Protein AF-A0AAV6CK92-F1 (afdb_monomer)

Structure (mmCIF, N/CA/C/O backbone):
data_AF-A0AAV6CK92-F1
#
_entry.id   AF-A0AAV6CK92-F1
#
loop_
_atom_site.group_PDB
_atom_site.id
_atom_site.type_symbol
_atom_site.label_atom_id
_atom_site.label_alt_id
_atom_site.label_comp_id
_atom_site.label_asym_id
_atom_site.label_entity_id
_atom_site.label_seq_id
_atom_site.pdbx_PDB_ins_code
_atom_site.Cartn_x
_atom_site.Cartn_y
_atom_site.Cartn_z
_atom_site.occupancy
_atom_site.B_iso_or_equiv
_atom_site.auth_seq_id
_atom_site.auth_comp_id
_atom_site.auth_asym_id
_atom_site.auth_atom_id
_atom_site.pdbx_PDB_model_num
ATOM 1 N N . MET A 1 1 ? -7.404 8.701 19.501 1.00 67.38 1 MET A N 1
ATOM 2 C CA . MET A 1 1 ? -6.394 8.925 18.448 1.00 67.38 1 MET A CA 1
ATOM 3 C C . MET A 1 1 ? -5.220 8.007 18.731 1.00 67.38 1 MET A C 1
ATOM 5 O O . MET A 1 1 ? -4.603 8.153 19.782 1.00 67.38 1 MET A O 1
ATOM 9 N N . GLN A 1 2 ? -4.995 7.008 17.876 1.00 79.00 2 GLN A N 1
ATOM 10 C CA . GLN A 1 2 ? -3.821 6.138 17.978 1.00 79.00 2 GLN A CA 1
ATOM 11 C C . GLN A 1 2 ? -2.574 6.958 17.643 1.00 79.00 2 GLN A C 1
ATOM 13 O O . GLN A 1 2 ? -2.583 7.726 16.688 1.00 79.00 2 GLN A O 1
ATOM 18 N N . LYS A 1 3 ? -1.534 6.856 18.475 1.00 89.44 3 LYS A N 1
ATOM 19 C CA . LYS A 1 3 ? -0.279 7.603 18.274 1.00 89.44 3 LYS A CA 1
ATOM 20 C C . LYS A 1 3 ? 0.714 6.856 17.386 1.00 89.44 3 LYS A C 1
ATOM 22 O O . LYS A 1 3 ? 1.655 7.467 16.896 1.00 89.44 3 LYS A O 1
ATOM 27 N N . ILE A 1 4 ? 0.538 5.544 17.251 1.00 91.88 4 ILE A N 1
ATOM 28 C CA . ILE A 1 4 ? 1.447 4.654 16.537 1.00 91.88 4 ILE A CA 1
ATOM 29 C C . ILE A 1 4 ? 0.633 3.942 15.463 1.00 91.88 4 ILE A C 1
ATOM 31 O O . ILE A 1 4 ? -0.326 3.240 15.787 1.00 91.88 4 ILE A O 1
ATOM 35 N N . THR A 1 5 ? 1.044 4.116 14.211 1.00 93.31 5 THR A N 1
ATOM 36 C CA . THR A 1 5 ? 0.477 3.415 13.057 1.00 93.31 5 THR A CA 1
ATOM 37 C C . THR A 1 5 ? 1.386 2.243 12.693 1.00 93.31 5 THR A C 1
ATOM 39 O O . THR A 1 5 ? 2.592 2.448 12.512 1.00 93.31 5 THR A O 1
ATOM 42 N N . PRO A 1 6 ? 0.860 1.007 12.625 1.00 93.69 6 PRO A N 1
ATOM 43 C CA . PRO A 1 6 ? 1.628 -0.142 12.167 1.00 93.69 6 PRO A CA 1
ATOM 44 C C . PRO A 1 6 ? 2.140 0.070 10.740 1.00 93.69 6 PRO A C 1
ATOM 46 O O . PRO A 1 6 ? 1.391 0.471 9.855 1.00 93.69 6 PRO A O 1
ATOM 49 N N . PHE A 1 7 ? 3.411 -0.250 10.498 1.00 95.19 7 PHE A N 1
ATOM 50 C CA . PHE A 1 7 ? 3.986 -0.233 9.156 1.00 95.19 7 PHE A CA 1
ATOM 51 C C . PHE A 1 7 ? 4.409 -1.644 8.764 1.00 95.19 7 PHE A C 1
ATOM 53 O O . PHE A 1 7 ? 5.260 -2.253 9.413 1.00 95.19 7 PHE A O 1
ATOM 60 N N . LEU A 1 8 ? 3.806 -2.165 7.698 1.00 95.75 8 LEU A N 1
ATOM 61 C CA . LEU A 1 8 ? 4.096 -3.493 7.173 1.00 95.75 8 LEU A CA 1
ATOM 62 C C . LEU A 1 8 ? 5.000 -3.363 5.947 1.00 95.75 8 LEU A C 1
ATOM 64 O O . LEU A 1 8 ? 4.620 -2.750 4.950 1.00 95.75 8 LEU A O 1
ATOM 68 N N . TRP A 1 9 ? 6.198 -3.941 6.026 1.00 95.56 9 TRP A N 1
ATOM 69 C CA . TRP A 1 9 ? 7.134 -3.964 4.907 1.00 95.56 9 TRP A CA 1
ATOM 70 C C . TRP A 1 9 ? 6.888 -5.185 4.023 1.00 95.56 9 TRP A C 1
ATOM 72 O O . TRP A 1 9 ? 6.765 -6.306 4.515 1.00 95.56 9 TRP A O 1
ATOM 82 N N . PHE A 1 10 ? 6.884 -4.972 2.711 1.00 94.69 10 PHE A N 1
ATOM 83 C CA . PHE A 1 10 ? 6.754 -6.026 1.714 1.00 94.69 10 PHE A CA 1
ATOM 84 C C . PHE A 1 10 ? 7.875 -5.891 0.687 1.00 94.69 10 PHE A C 1
ATOM 86 O O . PHE A 1 10 ? 8.204 -4.784 0.272 1.00 94.69 10 PHE A O 1
ATOM 93 N N . GLU A 1 11 ? 8.427 -7.018 0.239 1.00 91.81 11 GLU A N 1
ATOM 94 C CA . GLU A 1 11 ? 9.325 -7.036 -0.922 1.00 91.81 11 GLU A CA 1
ATOM 95 C C . GLU A 1 11 ? 8.562 -6.677 -2.209 1.00 91.81 11 GLU A C 1
ATOM 97 O O . GLU A 1 11 ? 9.039 -5.920 -3.047 1.00 91.81 11 GLU A O 1
ATOM 102 N N . SER A 1 12 ? 7.346 -7.210 -2.354 1.00 88.88 12 SER A N 1
ATOM 103 C CA . SER A 1 12 ? 6.441 -6.960 -3.477 1.00 88.88 12 SER A CA 1
ATOM 104 C C . SER A 1 12 ? 4.983 -7.151 -3.039 1.00 88.88 12 SER A C 1
ATOM 106 O O . SER A 1 12 ? 4.717 -7.663 -1.954 1.00 88.88 12 SER A O 1
ATOM 108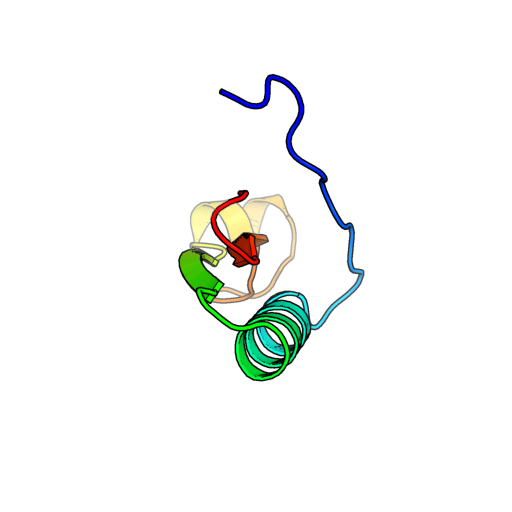 N N . ARG A 1 13 ? 4.022 -6.762 -3.891 1.00 94.50 13 ARG A N 1
ATOM 109 C CA . ARG A 1 13 ? 2.575 -7.016 -3.699 1.00 94.50 13 ARG A CA 1
ATOM 110 C C . ARG A 1 13 ? 1.900 -6.284 -2.527 1.00 94.50 13 ARG A C 1
ATOM 112 O O . ARG A 1 13 ? 0.815 -6.678 -2.110 1.00 94.50 13 ARG A O 1
ATOM 119 N N . ALA A 1 14 ? 2.461 -5.169 -2.056 1.00 96.56 14 ALA A N 1
ATOM 120 C CA . ALA A 1 14 ? 1.850 -4.359 -0.991 1.00 96.56 14 ALA A CA 1
ATOM 121 C C . ALA A 1 14 ? 0.391 -3.941 -1.294 1.00 96.56 14 ALA A C 1
ATOM 123 O O . ALA A 1 14 ? -0.464 -3.986 -0.415 1.00 96.56 14 ALA A O 1
ATOM 124 N N . GLU A 1 15 ? 0.076 -3.583 -2.545 1.00 97.38 15 GLU A N 1
ATOM 125 C CA . GLU A 1 15 ? -1.297 -3.238 -2.946 1.00 97.38 15 GLU A CA 1
ATOM 126 C C . GLU A 1 15 ? -2.247 -4.437 -2.938 1.00 97.38 15 GLU A C 1
ATOM 128 O O . GLU A 1 15 ? -3.388 -4.299 -2.505 1.00 97.38 15 GLU A O 1
ATOM 133 N N . GLU A 1 16 ? -1.796 -5.610 -3.380 1.00 98.06 16 GLU A N 1
ATOM 134 C CA . GLU A 1 16 ? -2.600 -6.835 -3.329 1.00 98.06 16 GLU A CA 1
ATOM 135 C C . GLU A 1 16 ? -2.893 -7.224 -1.875 1.00 98.06 16 GLU A C 1
ATOM 137 O O . GLU A 1 16 ? -4.044 -7.486 -1.530 1.00 98.06 16 GLU A O 1
ATOM 142 N N . ALA A 1 17 ? -1.878 -7.163 -1.006 1.00 97.94 17 ALA A N 1
ATOM 143 C CA . ALA A 1 17 ? -2.024 -7.421 0.421 1.00 97.94 17 ALA A CA 1
ATOM 144 C C . ALA A 1 17 ? -3.022 -6.451 1.071 1.00 97.94 17 ALA A C 1
ATOM 146 O O . ALA A 1 17 ? -3.959 -6.889 1.736 1.00 97.94 17 ALA A O 1
ATOM 147 N N . ALA A 1 18 ? -2.891 -5.145 0.814 1.00 97.94 18 ALA A N 1
ATOM 148 C CA . ALA A 1 18 ? -3.829 -4.149 1.324 1.00 97.94 18 ALA A CA 1
ATOM 149 C C . ALA A 1 18 ? -5.264 -4.413 0.836 1.00 97.94 18 ALA A C 1
ATOM 151 O O . ALA A 1 18 ? -6.190 -4.413 1.646 1.00 97.94 18 ALA A O 1
ATOM 152 N N . ARG A 1 19 ? -5.456 -4.704 -0.463 1.00 98.31 19 ARG A N 1
ATOM 153 C CA . ARG A 1 19 ? -6.766 -5.071 -1.041 1.00 98.31 19 ARG A CA 1
ATOM 154 C C . ARG A 1 19 ? -7.357 -6.317 -0.383 1.00 98.31 19 ARG A C 1
ATOM 156 O O . ARG A 1 19 ? -8.557 -6.356 -0.121 1.00 98.31 19 ARG A O 1
ATOM 163 N N . TYR A 1 20 ? -6.525 -7.310 -0.091 1.00 98.38 20 TYR A N 1
ATOM 164 C CA . TYR A 1 20 ? -6.951 -8.516 0.603 1.00 98.38 20 TYR A CA 1
ATOM 165 C C . TYR A 1 20 ? -7.386 -8.213 2.041 1.00 98.38 20 TYR A C 1
ATOM 167 O O . TYR A 1 20 ? -8.490 -8.586 2.434 1.00 98.38 20 TYR A O 1
ATOM 175 N N . TYR A 1 21 ? -6.593 -7.466 2.812 1.00 97.75 21 TYR A N 1
ATOM 176 C CA . TYR A 1 21 ? -6.938 -7.132 4.197 1.00 97.75 21 TYR A CA 1
ATOM 177 C C . TYR A 1 21 ? -8.242 -6.339 4.296 1.00 97.75 21 TYR A C 1
ATOM 179 O O . TYR A 1 21 ? -9.121 -6.704 5.078 1.00 97.75 21 TYR A O 1
ATOM 187 N N . VAL A 1 22 ? -8.425 -5.317 3.456 1.00 98.00 22 VAL A N 1
ATOM 188 C CA . VAL A 1 22 ? -9.668 -4.527 3.470 1.00 98.00 22 VAL A CA 1
ATOM 189 C C . VAL A 1 22 ? -10.890 -5.337 3.029 1.00 98.00 22 VAL A C 1
ATOM 191 O O . VAL A 1 22 ? -12.006 -4.971 3.379 1.00 98.00 22 VAL A O 1
ATOM 194 N N . SER A 1 23 ? -10.703 -6.440 2.293 1.00 98.12 23 SER A N 1
ATOM 195 C CA . SER A 1 23 ? -11.795 -7.356 1.933 1.00 98.12 23 SER A CA 1
ATOM 196 C C . SER A 1 23 ? -12.237 -8.264 3.088 1.00 98.12 23 SER A C 1
ATOM 198 O O . SER A 1 23 ? -13.379 -8.717 3.105 1.00 98.12 23 SER A O 1
ATOM 200 N N . ILE A 1 24 ? -11.354 -8.516 4.061 1.00 98.19 24 ILE A N 1
ATOM 201 C CA . ILE A 1 24 ? -11.619 -9.404 5.202 1.00 98.19 24 ILE A CA 1
ATOM 202 C C . ILE A 1 24 ? -12.273 -8.639 6.353 1.00 98.19 24 ILE A C 1
ATOM 204 O O . ILE A 1 24 ? -13.253 -9.097 6.945 1.00 98.19 24 ILE A O 1
ATOM 208 N N . PHE A 1 25 ? -11.716 -7.481 6.706 1.00 97.19 25 PHE A N 1
ATOM 209 C CA . PHE A 1 25 ? -12.140 -6.735 7.885 1.00 97.19 25 PHE A CA 1
ATOM 210 C C . PHE A 1 25 ? -13.261 -5.750 7.540 1.00 97.19 25 PHE A C 1
ATOM 212 O O . PHE A 1 25 ? -13.148 -4.956 6.609 1.00 97.19 25 PHE A O 1
ATOM 219 N N . LYS A 1 26 ? -14.336 -5.738 8.335 1.00 95.75 26 LYS A N 1
ATOM 220 C CA . LYS A 1 26 ? -15.406 -4.730 8.213 1.00 95.75 26 LYS A CA 1
ATOM 221 C C . LYS A 1 26 ? -14.885 -3.329 8.550 1.00 95.75 26 LYS A C 1
ATOM 223 O O . LYS A 1 26 ? -13.965 -3.204 9.352 1.00 95.75 26 LYS A O 1
ATOM 228 N N . ASN A 1 27 ? -15.538 -2.294 8.014 1.00 96.12 27 ASN A N 1
ATOM 229 C CA . ASN A 1 27 ? -15.158 -0.887 8.213 1.00 96.12 27 ASN A CA 1
ATOM 230 C C . ASN A 1 27 ? -13.685 -0.641 7.851 1.00 96.12 27 ASN A C 1
ATOM 232 O O . ASN A 1 27 ? -12.927 -0.079 8.635 1.00 96.12 27 ASN A O 1
ATOM 236 N N . SER A 1 28 ? -13.294 -1.134 6.678 1.00 98.00 28 SER A N 1
ATOM 237 C CA . SER A 1 28 ? -11.928 -1.052 6.172 1.00 98.00 28 SER A CA 1
ATOM 238 C C . SER A 1 28 ? -11.924 -0.489 4.764 1.00 98.00 28 SER A C 1
ATOM 240 O O . SER A 1 28 ? -12.877 -0.683 4.004 1.00 98.00 28 SER A O 1
ATOM 242 N N . ARG A 1 29 ? -10.849 0.208 4.404 1.00 98.06 29 ARG A N 1
ATOM 243 C CA . ARG A 1 29 ? -10.698 0.813 3.078 1.00 98.06 29 ARG A CA 1
ATOM 244 C C . ARG A 1 29 ? -9.248 1.143 2.780 1.00 98.06 29 ARG A C 1
ATOM 246 O O . ARG A 1 29 ? -8.463 1.413 3.680 1.00 98.06 29 ARG A O 1
ATOM 253 N N . ILE A 1 30 ? -8.911 1.192 1.498 1.00 98.25 30 ILE A N 1
ATOM 254 C CA . ILE A 1 30 ? -7.663 1.816 1.058 1.00 98.25 30 ILE A CA 1
ATOM 255 C C . ILE A 1 30 ? -7.862 3.332 1.096 1.00 98.25 30 ILE A C 1
ATOM 257 O O . ILE A 1 30 ? -8.853 3.840 0.572 1.00 98.25 30 ILE A O 1
ATOM 261 N N . ILE A 1 31 ? -6.922 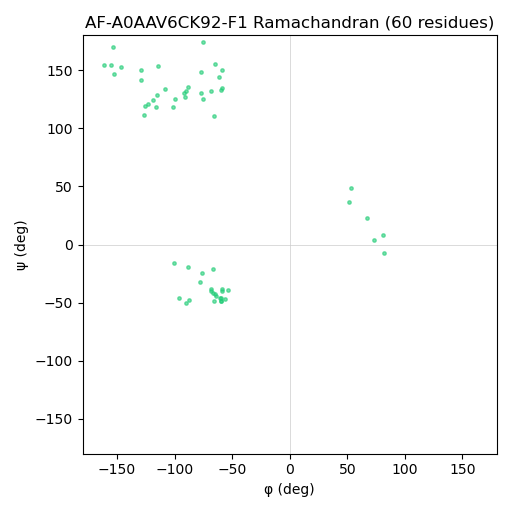4.039 1.717 1.00 97.75 31 ILE A N 1
ATOM 262 C CA . ILE A 1 31 ? -6.917 5.499 1.832 1.00 97.75 31 ILE A CA 1
ATOM 263 C C . ILE A 1 31 ? -6.167 6.100 0.646 1.00 97.75 31 ILE A C 1
ATOM 265 O O . ILE A 1 31 ? -6.673 6.995 -0.027 1.00 97.75 31 ILE A O 1
ATOM 269 N N . SER A 1 32 ? -4.958 5.604 0.373 1.00 97.75 32 SER A N 1
ATOM 270 C CA . SER A 1 32 ? -4.136 6.092 -0.734 1.00 97.75 32 SER A CA 1
ATOM 271 C C . SER A 1 32 ? -3.141 5.044 -1.223 1.00 97.75 32 SER A C 1
ATOM 273 O O . SER A 1 32 ? -2.730 4.149 -0.484 1.00 97.75 32 SER A O 1
ATOM 275 N N . ILE A 1 33 ? -2.751 5.165 -2.493 1.00 97.69 33 ILE A N 1
ATOM 276 C CA . ILE A 1 33 ? -1.704 4.355 -3.116 1.00 97.69 33 ILE A CA 1
ATOM 277 C C . ILE A 1 33 ? -0.699 5.322 -3.732 1.00 97.69 33 ILE A C 1
ATOM 279 O O . ILE A 1 33 ? -0.996 5.990 -4.721 1.00 97.69 33 ILE A O 1
ATOM 283 N N . ASN A 1 34 ? 0.498 5.372 -3.157 1.00 96.56 34 ASN A N 1
ATOM 284 C CA . ASN A 1 34 ? 1.614 6.133 -3.693 1.00 96.56 34 ASN A CA 1
ATOM 285 C C . ASN A 1 34 ? 2.425 5.239 -4.625 1.00 96.56 34 ASN A C 1
ATOM 287 O O . ASN A 1 34 ? 2.840 4.140 -4.248 1.00 96.56 34 ASN A O 1
ATOM 291 N N . ARG A 1 35 ? 2.656 5.715 -5.849 1.00 96.38 35 ARG A N 1
ATOM 292 C CA . ARG A 1 35 ? 3.397 4.996 -6.889 1.00 96.38 35 ARG A CA 1
ATOM 293 C C . ARG A 1 35 ? 4.696 5.713 -7.225 1.00 96.38 35 ARG A C 1
ATOM 295 O O . ARG A 1 35 ? 4.788 6.933 -7.096 1.00 96.38 35 ARG A O 1
ATOM 302 N N . TYR A 1 36 ? 5.681 4.962 -7.701 1.00 95.38 36 TYR A N 1
ATOM 303 C CA . TYR A 1 36 ? 6.921 5.523 -8.222 1.00 95.38 36 TYR A CA 1
ATOM 304 C C . TYR A 1 36 ? 6.642 6.342 -9.489 1.00 95.38 36 TYR A C 1
ATOM 306 O O . TYR A 1 36 ? 6.298 5.794 -10.536 1.00 95.38 36 TYR A O 1
ATOM 314 N N . GLY A 1 37 ? 6.795 7.665 -9.396 1.00 95.25 37 GLY A N 1
ATOM 315 C CA . GLY A 1 37 ? 6.857 8.546 -10.565 1.00 95.25 37 GLY A CA 1
ATOM 316 C C . GLY A 1 37 ? 8.205 8.441 -11.284 1.00 95.25 37 GLY A C 1
ATOM 317 O O . GLY A 1 37 ? 9.133 7.804 -10.787 1.00 95.25 37 GLY A O 1
ATOM 318 N N . GLU A 1 38 ? 8.353 9.107 -12.431 1.00 95.50 38 GLU A N 1
ATOM 319 C CA . GLU A 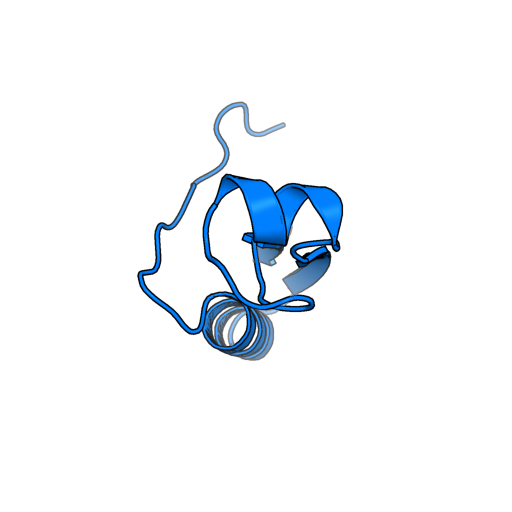1 38 ? 9.570 9.005 -13.254 1.00 95.50 38 GLU A CA 1
ATOM 320 C C . GLU A 1 38 ? 10.860 9.356 -12.499 1.00 95.50 38 GLU A C 1
ATOM 322 O O . GLU A 1 38 ? 11.843 8.622 -12.567 1.00 95.50 38 GLU A O 1
ATOM 327 N N . ALA A 1 39 ? 10.868 10.465 -11.752 1.00 94.81 39 ALA A N 1
ATOM 328 C CA . ALA A 1 39 ? 12.047 10.892 -10.999 1.00 94.81 39 ALA A CA 1
ATOM 329 C C . ALA A 1 39 ? 12.420 9.892 -9.890 1.00 94.81 39 ALA A C 1
ATOM 331 O O . ALA A 1 39 ? 13.591 9.549 -9.735 1.00 94.81 39 ALA A O 1
ATOM 332 N N . ALA A 1 40 ? 11.421 9.386 -9.160 1.00 92.44 40 ALA A N 1
ATOM 333 C CA . ALA A 1 40 ? 11.619 8.414 -8.086 1.00 92.44 40 ALA A CA 1
ATOM 334 C C . ALA A 1 40 ? 12.075 7.052 -8.628 1.00 92.44 40 ALA A C 1
ATOM 336 O O . ALA A 1 40 ? 12.945 6.408 -8.043 1.00 92.44 40 ALA A O 1
ATOM 337 N N . SER A 1 41 ? 11.528 6.635 -9.771 1.00 94.94 41 SER A N 1
ATOM 338 C CA . SER A 1 41 ? 11.940 5.431 -10.492 1.00 94.94 41 SER A CA 1
ATOM 339 C C . SER A 1 41 ? 13.414 5.505 -10.904 1.00 94.94 41 SER A C 1
ATOM 341 O O . SER A 1 41 ? 14.181 4.605 -10.571 1.00 94.94 41 SER A O 1
ATOM 343 N N . ARG A 1 42 ? 13.859 6.620 -11.507 1.00 94.44 42 ARG A N 1
ATOM 344 C CA . ARG A 1 42 ? 15.275 6.819 -11.879 1.00 94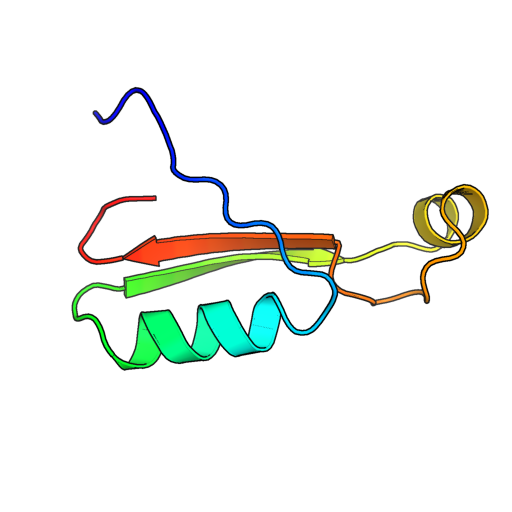.44 42 ARG A CA 1
ATOM 345 C C . ARG A 1 42 ? 16.232 6.751 -10.687 1.00 94.44 42 ARG A C 1
ATOM 347 O O . ARG A 1 42 ? 17.329 6.229 -10.833 1.00 94.44 42 ARG A O 1
ATOM 354 N N . ALA A 1 43 ? 15.834 7.281 -9.532 1.00 94.69 43 ALA A N 1
ATOM 355 C CA . ALA A 1 43 ? 16.680 7.299 -8.338 1.00 94.69 43 ALA A CA 1
ATOM 356 C C . ALA A 1 43 ? 16.736 5.946 -7.604 1.00 94.69 43 ALA A C 1
ATOM 358 O O . ALA A 1 43 ? 17.754 5.621 -7.003 1.00 94.69 43 ALA A O 1
ATOM 359 N N . SER A 1 44 ? 15.648 5.171 -7.630 1.00 92.00 44 SER A N 1
ATOM 360 C CA . SER A 1 44 ? 15.517 3.917 -6.867 1.00 92.00 44 SER A CA 1
ATOM 361 C C . SER A 1 44 ? 15.747 2.648 -7.690 1.00 92.00 44 SER A C 1
ATOM 363 O O . SER A 1 44 ? 15.895 1.572 -7.116 1.00 92.00 44 SER A O 1
ATOM 365 N N . GLY A 1 45 ? 15.720 2.747 -9.022 1.00 93.50 45 GLY A N 1
ATOM 366 C CA . GLY A 1 45 ? 15.722 1.593 -9.924 1.00 93.50 45 GLY A CA 1
ATOM 367 C C . GLY A 1 45 ? 14.393 0.828 -9.964 1.00 93.50 45 GLY A C 1
ATOM 368 O O . GLY A 1 45 ? 14.303 -0.193 -10.641 1.00 93.50 45 GLY A O 1
ATOM 369 N N . GLN A 1 46 ? 13.354 1.296 -9.262 1.00 93.50 46 GLN A N 1
ATOM 370 C CA . GLN A 1 46 ? 12.027 0.680 -9.300 1.00 93.50 46 GLN A CA 1
ATOM 371 C C . GLN A 1 46 ? 11.278 1.048 -10.586 1.00 93.50 46 GLN A C 1
ATOM 373 O O . GLN A 1 46 ? 11.456 2.161 -11.083 1.00 93.50 46 GLN A O 1
ATOM 378 N N . PRO A 1 47 ? 10.404 0.180 -11.126 1.00 94.62 47 PRO A N 1
ATOM 379 C CA . PRO A 1 47 ? 9.620 0.501 -12.317 1.00 94.62 47 PRO A CA 1
ATOM 380 C C . PRO A 1 47 ? 8.691 1.708 -12.113 1.00 94.62 47 PRO A C 1
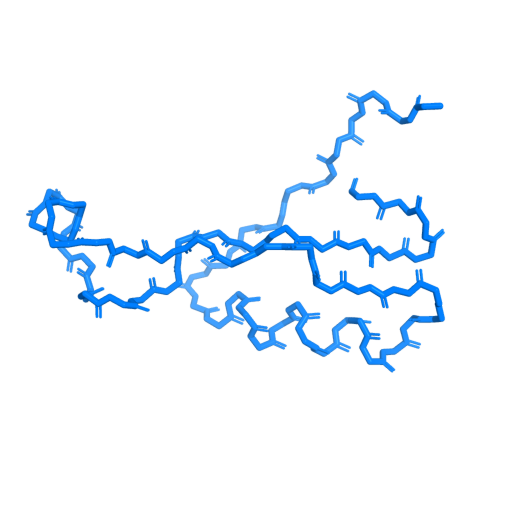ATOM 382 O O . PRO A 1 47 ? 8.092 1.877 -11.049 1.00 94.62 47 PRO A O 1
ATOM 385 N N . VAL A 1 48 ? 8.508 2.526 -13.153 1.00 96.19 48 VAL A N 1
ATOM 386 C CA . VAL A 1 48 ? 7.496 3.598 -13.143 1.00 96.19 48 VAL A CA 1
ATOM 387 C C . VAL A 1 48 ? 6.108 2.987 -12.935 1.00 96.19 48 VAL A C 1
ATOM 389 O O . VAL A 1 48 ? 5.750 1.996 -13.567 1.00 96.19 48 VAL A O 1
ATOM 392 N N . GLY A 1 49 ? 5.322 3.571 -12.030 1.00 93.94 49 GLY A N 1
ATOM 393 C CA . GLY A 1 49 ? 3.989 3.082 -11.672 1.00 93.94 49 GLY A CA 1
ATOM 394 C C . GLY A 1 49 ? 3.977 1.934 -10.656 1.00 93.94 49 GLY A C 1
ATOM 395 O O . GLY A 1 49 ? 2.899 1.588 -10.154 1.00 93.94 49 GLY A O 1
ATOM 396 N N . ALA A 1 50 ? 5.142 1.382 -10.289 1.00 94.38 50 ALA A N 1
ATOM 397 C CA . ALA A 1 50 ? 5.242 0.421 -9.195 1.00 94.38 50 ALA A CA 1
ATOM 398 C C . ALA A 1 50 ? 4.736 1.040 -7.885 1.00 94.38 50 ALA A C 1
ATOM 400 O O . ALA A 1 50 ? 4.812 2.253 -7.675 1.00 94.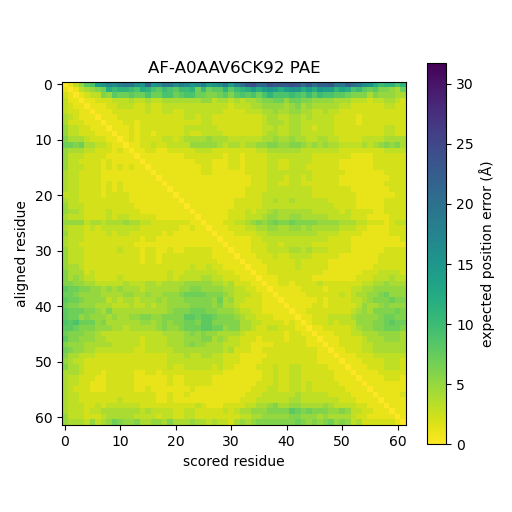38 50 ALA A O 1
ATOM 401 N N . VAL A 1 51 ? 4.189 0.207 -7.004 1.00 95.81 51 VAL A N 1
ATOM 402 C CA . VAL A 1 51 ? 3.659 0.654 -5.712 1.00 95.81 51 VAL A CA 1
ATOM 403 C C . VAL A 1 51 ? 4.821 0.949 -4.772 1.00 95.81 51 VAL A C 1
ATOM 405 O O . VAL A 1 51 ? 5.660 0.087 -4.543 1.00 95.81 51 VAL A O 1
ATOM 408 N N . MET A 1 52 ? 4.840 2.159 -4.219 1.00 94.75 52 MET A N 1
ATOM 409 C CA . MET A 1 52 ? 5.808 2.583 -3.210 1.00 94.75 52 MET A CA 1
ATOM 410 C C . MET A 1 52 ? 5.238 2.423 -1.801 1.00 94.75 52 MET A C 1
ATOM 412 O O . MET A 1 52 ? 5.899 1.906 -0.906 1.00 94.75 52 MET A O 1
ATOM 416 N N . THR A 1 53 ? 4.000 2.865 -1.577 1.00 96.62 53 THR A N 1
ATOM 417 C CA . THR A 1 53 ? 3.340 2.759 -0.268 1.00 96.62 53 THR A CA 1
ATOM 418 C C . THR A 1 53 ? 1.831 2.705 -0.449 1.00 96.62 53 THR A C 1
ATOM 420 O O . THR A 1 53 ? 1.291 3.342 -1.354 1.00 96.62 53 THR A O 1
ATOM 423 N N . VAL A 1 54 ? 1.149 1.967 0.422 1.00 98.00 54 VAL A N 1
ATOM 424 C CA . VAL A 1 54 ? -0.313 1.911 0.477 1.00 98.00 54 VAL A CA 1
ATOM 425 C C . VAL A 1 54 ? -0.742 2.252 1.891 1.00 98.00 54 VAL A C 1
ATOM 427 O O . VAL A 1 54 ? -0.375 1.541 2.821 1.00 98.00 54 VAL A O 1
ATOM 430 N N . ALA A 1 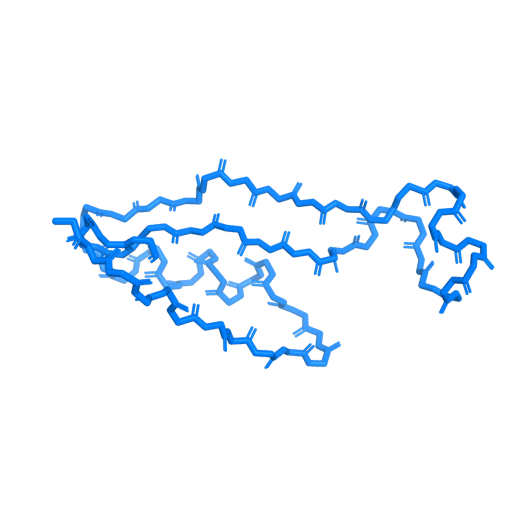55 ? -1.507 3.329 2.042 1.00 97.75 55 ALA A N 1
ATOM 431 C CA . ALA A 1 55 ? -2.172 3.649 3.297 1.00 97.75 55 ALA A CA 1
ATOM 432 C C . ALA A 1 55 ? -3.570 3.027 3.271 1.00 97.75 55 ALA A C 1
ATOM 434 O O . ALA A 1 55 ? -4.307 3.186 2.290 1.00 97.75 55 ALA A O 1
ATOM 435 N N . PHE A 1 56 ? -3.937 2.307 4.322 1.00 97.81 56 PHE A N 1
ATOM 436 C CA . PHE A 1 56 ? -5.235 1.656 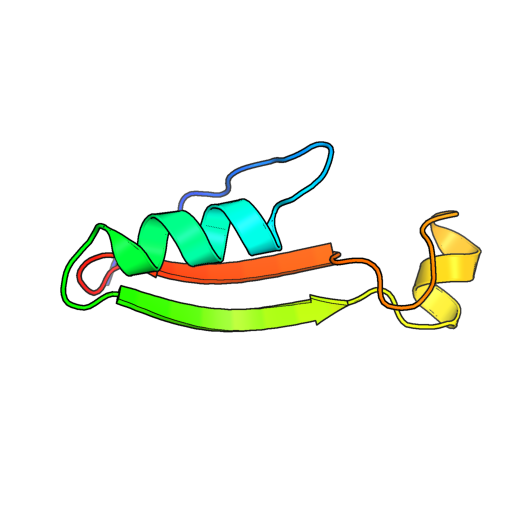4.440 1.00 97.81 56 PHE A CA 1
ATOM 437 C C . PHE A 1 56 ? -5.688 1.650 5.896 1.00 97.81 56 PHE A C 1
ATOM 439 O O . PHE A 1 56 ? -4.874 1.663 6.807 1.00 97.81 56 PHE A O 1
ATOM 446 N N . GLU A 1 57 ? -6.999 1.628 6.085 1.00 97.31 57 GLU A N 1
ATOM 447 C CA . GLU A 1 57 ? -7.660 1.585 7.382 1.00 97.31 57 GLU A CA 1
ATOM 448 C C . GLU A 1 57 ? -8.269 0.195 7.568 1.00 97.31 57 GLU A C 1
ATOM 450 O O . GLU A 1 57 ? -8.943 -0.299 6.656 1.00 97.31 57 GLU A O 1
ATOM 455 N N . LEU A 1 58 ? -8.066 -0.416 8.735 1.00 96.81 58 LEU A N 1
ATOM 456 C CA . LEU A 1 58 ? -8.748 -1.633 9.170 1.00 96.81 58 LEU A CA 1
ATOM 457 C C . LEU A 1 58 ? -9.553 -1.342 10.439 1.00 96.81 58 LEU A C 1
ATOM 459 O O . LEU A 1 58 ? -9.006 -0.891 11.441 1.00 96.81 58 LEU A O 1
ATOM 463 N N . GLN A 1 59 ? -10.858 -1.622 10.413 1.00 94.81 59 GLN A N 1
ATOM 464 C CA . GLN A 1 59 ? -11.766 -1.416 11.553 1.00 94.81 59 GLN A CA 1
ATOM 465 C C . GLN A 1 59 ? -11.707 -0.002 12.175 1.00 94.81 59 GLN A C 1
ATOM 467 O O . GLN A 1 59 ? -11.8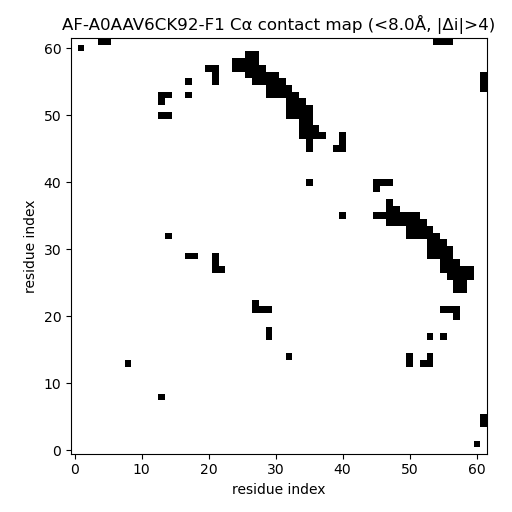45 0.150 13.390 1.00 94.81 59 GLN A O 1
ATOM 472 N N . GLY A 1 60 ? -11.520 1.040 11.359 1.00 92.00 60 GLY A N 1
ATOM 473 C CA . GLY A 1 60 ? -11.403 2.423 11.839 1.00 92.00 60 GLY A CA 1
ATOM 474 C C . GLY A 1 60 ? -10.021 2.819 12.374 1.00 92.00 60 GLY A C 1
ATOM 475 O O . GLY A 1 60 ? -9.892 3.900 12.950 1.00 92.00 60 GLY A O 1
ATOM 476 N N . GLN A 1 61 ? -9.001 1.970 12.215 1.00 92.25 61 GLN A N 1
ATOM 477 C CA . GLN A 1 61 ? -7.612 2.282 12.541 1.00 92.25 61 GLN A CA 1
ATOM 478 C C . GLN A 1 61 ? -6.747 2.271 11.280 1.00 92.25 61 GLN A C 1
ATOM 480 O O . GLN A 1 61 ? -6.756 1.298 10.531 1.00 92.25 61 GLN A O 1
ATOM 485 N N . GLU A 1 62 ? -5.993 3.349 11.090 1.00 90.62 62 GLU A N 1
ATOM 486 C CA . GLU A 1 62 ? -4.942 3.478 10.076 1.00 90.62 62 GLU A CA 1
ATOM 487 C C . GLU A 1 62 ? -3.597 2.963 10.602 1.00 90.62 62 GLU A C 1
ATOM 489 O O . GLU A 1 62 ? -3.169 3.392 11.707 1.00 90.62 62 GLU A O 1
#

Mean predicted aligned error: 3.01 Å

Secondary structure (DSSP, 8-state):
--S-------SS-HHHHHHHHHHHSSS-EEEEEEE--HHHHHHH-PPTT-EEEEEEEBTTB-

pLDDT: mean 94.8, std 4.69, range [67.38, 98.38]

Solvent-accessible surface area (backbone atoms only — not comparable to full-atom values): 3874 Å² total; per-residue (Å²): 134,83,91,74,59,87,80,86,88,61,98,67,61,56,64,59,52,51,56,50,51,34,72,71,39,66,70,34,40,78,74,46,78,46,52,26,46,69,72,55,11,72,75,68,75,46,58,69,67,39,81,71,48,68,46,49,27,52,65,80,44,87

Foldseek 3Di:
DDPDADDDDDPADQVVVQVVQQVPAPPKDWPDWDFQDPVNCVVPVNDGRGTDDTHMDGPNGD

Radius of gyration: 13.08 Å; Cα contacts (8 Å, |Δi|>4): 82; chains: 1; bounding box: 32×20×32 Å

Sequence (62 aa):
MQKITPFLWFESRAEEAARYYVSIFKNSRIISINRYGEAASRASGQPVGAVMTVAFELQGQE

Nearest PDB structures (foldseek):
  3oms-assembly1_A-2  TM=8.632E-01  e=9.293E-04  Bacillus cereus ATCC 14579
  1u69-assembly1_A  TM=8.039E-01  e=1.347E-02  Pseudomonas aeruginosa PAO1